Protein AF-A0A167AUC6-F1 (afdb_monomer_lite)

Foldseek 3Di:
DQDKKKWWFDDDVVVDPDHTDIDIDRELVRVCPPPLNVVLVPDPQFDDWAAEPQQFIWTAGNNQQDIDGGTHMPDCPHRPGHYRDRDD

pLDDT: mean 90.29, std 9.86, range [54.47, 97.44]

Organism: NCBI:txid1763538

Secondary structure (DSSP, 8-state):
-PPPEEEEE---TTT--PPPPEEEESSHHHHHHSHHHHGGGGSTTEEEEEE-TTSEEEEEEGGGTEEEEEEEES--TTS-PPBP----

Sequence (88 aa):
MSKVFTIKQNILKIISDAEPITTSFMNKSELLEIEFVKLYSSLPDFYRYSISSDNNLMAELNEGKQWWVIGSIDNTEGLLFPRFNPTK

Radius of gyration: 12.82 Å; chains: 1; bounding box: 38×26×31 Å

Structure (mmCIF, N/CA/C/O backbone):
data_AF-A0A167AUC6-F1
#
_entry.id   AF-A0A167AUC6-F1
#
loop_
_atom_site.group_PDB
_atom_site.id
_atom_site.type_symbol
_atom_site.label_atom_id
_atom_site.label_alt_id
_atom_site.label_comp_id
_atom_site.label_asym_id
_atom_site.label_entity_id
_atom_site.label_seq_id
_atom_site.pdbx_PDB_ins_code
_atom_site.Cartn_x
_atom_site.Cartn_y
_atom_site.Cartn_z
_atom_site.occupancy
_atom_site.B_iso_or_equiv
_atom_site.auth_seq_id
_atom_site.auth_comp_id
_atom_site.auth_asym_id
_atom_site.auth_atom_id
_atom_site.pdbx_PDB_model_num
ATOM 1 N N . MET A 1 1 ? 24.190 10.224 1.468 1.00 54.47 1 MET A N 1
ATOM 2 C CA . MET A 1 1 ? 23.427 9.903 0.243 1.00 54.47 1 MET A CA 1
ATOM 3 C C . MET A 1 1 ? 21.997 9.633 0.662 1.00 54.47 1 MET A C 1
ATOM 5 O O . MET A 1 1 ? 21.810 8.834 1.570 1.00 54.47 1 MET A O 1
ATOM 9 N N . SER A 1 2 ? 21.018 10.325 0.085 1.00 65.44 2 SER A N 1
ATOM 10 C CA . SER A 1 2 ? 19.606 10.035 0.356 1.00 65.44 2 SER A CA 1
ATOM 11 C C . SER A 1 2 ? 19.216 8.747 -0.371 1.00 65.44 2 SER A C 1
ATOM 13 O O . SER A 1 2 ? 19.548 8.587 -1.544 1.00 65.44 2 SER A O 1
ATOM 15 N N . LYS A 1 3 ? 18.578 7.812 0.335 1.00 83.75 3 LYS A N 1
ATOM 16 C CA . LYS A 1 3 ? 18.141 6.525 -0.222 1.00 83.75 3 LYS A CA 1
ATOM 17 C C . LYS A 1 3 ? 16.937 6.772 -1.137 1.00 83.75 3 LYS A C 1
ATOM 19 O O . LYS A 1 3 ? 15.986 7.421 -0.714 1.00 83.75 3 LYS A O 1
ATOM 24 N N . VAL A 1 4 ? 17.017 6.305 -2.380 1.00 91.62 4 VAL A N 1
ATOM 25 C CA . VAL A 1 4 ? 15.908 6.334 -3.344 1.00 91.62 4 VAL A CA 1
ATOM 26 C C . VAL A 1 4 ? 15.212 4.978 -3.280 1.00 91.62 4 VAL A C 1
ATOM 28 O O . VAL A 1 4 ? 15.893 3.953 -3.256 1.00 91.62 4 VAL A O 1
ATOM 31 N N . PHE A 1 5 ? 13.885 4.985 -3.246 1.00 95.12 5 PHE A N 1
ATOM 32 C CA . PHE A 1 5 ? 13.035 3.799 -3.262 1.00 95.12 5 PHE A CA 1
ATOM 33 C C . PHE A 1 5 ? 12.229 3.749 -4.553 1.00 95.12 5 PHE A C 1
ATOM 35 O O . PHE A 1 5 ? 12.036 4.776 -5.211 1.00 95.12 5 PHE A O 1
ATOM 42 N N . THR A 1 6 ? 11.705 2.573 -4.881 1.00 97.00 6 THR A N 1
ATOM 43 C CA . THR A 1 6 ? 10.768 2.396 -5.992 1.00 97.00 6 THR A CA 1
ATOM 44 C C . THR A 1 6 ? 9.546 1.609 -5.553 1.00 97.00 6 THR A C 1
ATOM 46 O O . THR A 1 6 ? 9.649 0.659 -4.780 1.00 97.00 6 THR A O 1
ATOM 49 N N . ILE A 1 7 ? 8.371 2.007 -6.044 1.00 97.00 7 ILE A N 1
ATOM 50 C CA . ILE A 1 7 ? 7.139 1.227 -5.932 1.00 97.00 7 ILE A CA 1
ATOM 51 C C . ILE A 1 7 ? 6.684 0.821 -7.327 1.00 97.00 7 ILE A C 1
ATOM 53 O O . ILE A 1 7 ? 6.550 1.660 -8.218 1.00 97.00 7 ILE A O 1
ATOM 57 N N . LYS A 1 8 ? 6.429 -0.473 -7.506 1.00 96.19 8 LYS A N 1
ATOM 58 C CA . LYS A 1 8 ? 5.789 -1.028 -8.694 1.00 96.19 8 LYS A CA 1
ATOM 59 C C . LYS A 1 8 ? 4.327 -1.298 -8.381 1.00 96.19 8 LYS A C 1
ATOM 61 O O . LYS A 1 8 ? 4.025 -2.138 -7.534 1.00 96.19 8 LYS A O 1
ATOM 66 N N . GLN A 1 9 ? 3.433 -0.591 -9.061 1.00 94.25 9 GLN A N 1
ATOM 67 C CA . GLN A 1 9 ? 1.993 -0.747 -8.920 1.00 94.25 9 GLN A CA 1
ATOM 68 C C . GLN A 1 9 ? 1.583 -2.204 -9.152 1.00 94.25 9 GLN A C 1
ATOM 70 O O . GLN A 1 9 ? 2.020 -2.856 -10.104 1.00 94.25 9 GLN A O 1
ATOM 75 N N . ASN A 1 10 ? 0.714 -2.709 -8.286 1.00 89.69 10 ASN A N 1
ATOM 76 C CA . ASN A 1 10 ? 0.085 -4.000 -8.470 1.00 89.69 10 ASN A CA 1
ATOM 77 C C . ASN A 1 10 ? -1.157 -3.833 -9.354 1.00 89.69 10 ASN A C 1
ATOM 79 O O . ASN A 1 10 ? -2.133 -3.202 -8.953 1.00 89.69 10 ASN A O 1
ATOM 83 N N . ILE A 1 11 ? -1.116 -4.407 -10.555 1.00 83.00 11 ILE A N 1
ATOM 84 C CA . ILE A 1 11 ? -2.259 -4.485 -11.469 1.00 83.00 11 ILE A CA 1
ATOM 85 C C . ILE A 1 11 ? -2.581 -5.962 -11.674 1.00 83.00 11 ILE A C 1
ATOM 87 O O . ILE A 1 11 ? -1.744 -6.741 -12.139 1.00 83.00 11 ILE A O 1
ATOM 91 N N . LEU A 1 12 ? -3.803 -6.362 -11.327 1.00 71.81 12 LEU A N 1
ATOM 92 C CA . LEU A 1 12 ? -4.282 -7.708 -11.617 1.00 71.81 12 LEU A CA 1
ATOM 93 C C . LEU A 1 12 ? -4.551 -7.821 -13.120 1.00 71.81 12 LEU A C 1
ATOM 95 O O . LEU A 1 12 ? -5.458 -7.173 -13.635 1.00 71.81 12 LEU A O 1
ATOM 99 N N . LYS A 1 13 ? -3.806 -8.697 -13.806 1.00 64.50 13 LYS A N 1
ATOM 100 C CA . LYS A 1 13 ? -3.944 -8.942 -15.257 1.00 64.50 13 LYS A CA 1
ATOM 101 C C . LYS A 1 13 ? -5.356 -9.342 -15.697 1.00 64.50 13 LYS A C 1
ATOM 103 O O . LYS A 1 13 ? -5.713 -9.157 -16.846 1.00 64.50 13 LYS A O 1
ATOM 108 N N . ILE A 1 14 ? -6.165 -9.886 -14.787 1.00 63.56 14 ILE A N 1
ATOM 109 C CA . ILE A 1 14 ? -7.569 -10.245 -15.059 1.00 63.56 14 ILE A CA 1
ATOM 110 C C . ILE A 1 14 ? -8.427 -8.988 -15.311 1.00 63.56 14 ILE A C 1
ATOM 112 O O . ILE A 1 14 ? -9.484 -9.077 -15.924 1.00 63.56 14 ILE A O 1
ATOM 116 N N . ILE A 1 15 ? -7.978 -7.824 -14.832 1.00 67.56 15 ILE A N 1
ATOM 117 C CA . ILE A 1 15 ? -8.744 -6.573 -14.804 1.00 67.56 15 ILE A CA 1
ATOM 118 C C . ILE A 1 15 ? -8.197 -5.558 -15.823 1.00 67.56 15 ILE A C 1
ATOM 120 O O . ILE A 1 15 ? -8.930 -4.667 -16.244 1.00 67.56 15 ILE A O 1
ATOM 124 N N . SER A 1 16 ? -6.927 -5.667 -16.233 1.00 73.69 16 SER A N 1
ATOM 125 C CA . SER A 1 16 ? -6.314 -4.740 -17.190 1.00 73.69 16 SER A CA 1
ATOM 126 C C . SER A 1 16 ? -5.070 -5.324 -17.861 1.00 73.69 16 SER A C 1
ATOM 128 O O . SER A 1 16 ? -4.236 -5.941 -17.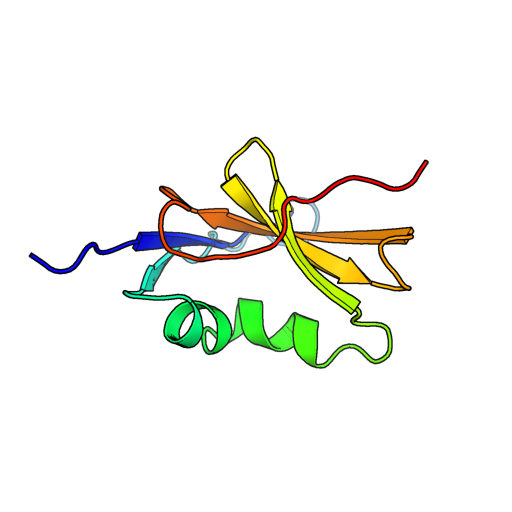196 1.00 73.69 16 SER A O 1
ATOM 130 N N . ASP A 1 17 ? -4.923 -5.043 -19.157 1.00 80.12 17 ASP A N 1
ATOM 131 C CA . ASP A 1 17 ? -3.706 -5.297 -19.943 1.00 80.12 17 ASP A CA 1
ATOM 132 C C . ASP A 1 17 ? -2.670 -4.163 -19.820 1.00 80.12 17 ASP A C 1
ATOM 134 O O . ASP A 1 17 ? -1.614 -4.209 -20.451 1.00 80.12 17 ASP A O 1
ATOM 138 N N . ALA A 1 18 ? -2.957 -3.126 -19.025 1.00 78.94 18 ALA A N 1
ATOM 139 C CA . ALA A 1 18 ? -2.031 -2.022 -18.814 1.00 78.94 18 ALA A CA 1
ATOM 140 C C . ALA A 1 18 ? -0.735 -2.492 -18.139 1.00 78.94 18 ALA A C 1
ATOM 142 O O . ALA A 1 18 ? -0.744 -3.309 -17.211 1.00 78.94 18 ALA A O 1
ATOM 143 N N . GLU A 1 19 ? 0.390 -1.922 -18.570 1.00 84.19 19 GLU A N 1
ATOM 144 C CA . GLU A 1 19 ?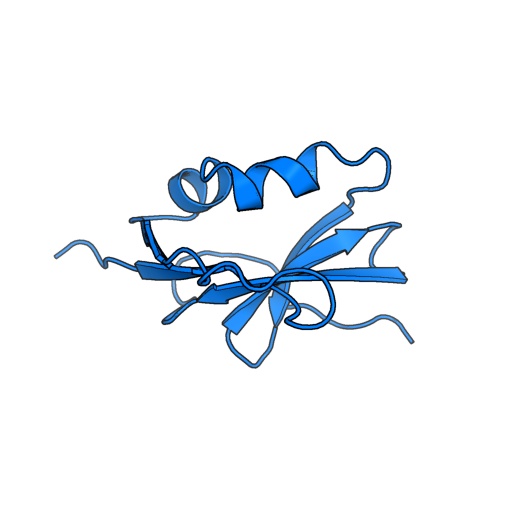 1.664 -2.156 -17.902 1.00 84.19 19 GLU A CA 1
ATOM 145 C C . GLU A 1 19 ? 1.671 -1.508 -16.504 1.00 84.19 19 GLU A C 1
ATOM 147 O O . GLU A 1 19 ? 1.215 -0.373 -16.341 1.00 84.19 19 GLU A O 1
ATOM 152 N N . PRO A 1 20 ? 2.189 -2.205 -15.476 1.00 86.12 20 PRO A N 1
ATOM 153 C CA . PRO A 1 20 ? 2.269 -1.660 -14.128 1.00 86.12 20 PRO A CA 1
ATOM 154 C C . PRO A 1 20 ? 3.209 -0.455 -14.069 1.00 86.12 20 PRO A C 1
ATOM 156 O O . PRO A 1 20 ? 4.374 -0.534 -14.465 1.00 86.12 20 PRO A O 1
ATOM 159 N N . ILE A 1 21 ? 2.716 0.643 -13.498 1.00 91.00 21 ILE A N 1
ATOM 160 C CA . ILE A 1 21 ? 3.495 1.865 -13.302 1.00 91.00 21 ILE A CA 1
ATOM 161 C C . ILE A 1 21 ? 4.568 1.615 -12.239 1.00 91.00 21 ILE A C 1
ATOM 163 O O . ILE A 1 21 ? 4.301 1.020 -11.195 1.00 91.00 21 ILE A O 1
ATOM 167 N N . THR A 1 22 ? 5.791 2.080 -12.494 1.00 95.38 22 THR A N 1
ATOM 168 C CA . THR A 1 22 ? 6.864 2.121 -11.492 1.00 95.38 22 THR A CA 1
ATOM 169 C C . THR A 1 22 ? 7.211 3.571 -11.189 1.00 95.38 22 THR A C 1
ATOM 171 O O . THR A 1 22 ? 7.412 4.364 -12.108 1.00 95.38 22 THR A O 1
ATOM 174 N N . THR A 1 23 ? 7.277 3.931 -9.910 1.00 96.69 23 THR A N 1
ATOM 175 C CA . THR A 1 23 ? 7.514 5.311 -9.469 1.00 96.69 23 THR A CA 1
ATOM 176 C C . THR A 1 23 ? 8.581 5.350 -8.384 1.00 96.69 23 THR A C 1
ATOM 178 O O . THR A 1 23 ? 8.551 4.545 -7.452 1.00 96.69 23 THR A O 1
ATOM 181 N N . SER A 1 24 ? 9.519 6.290 -8.505 1.00 96.94 24 SER A N 1
ATOM 182 C CA . SER A 1 24 ? 10.560 6.529 -7.503 1.00 96.94 24 SER A CA 1
ATOM 183 C C . SER A 1 24 ? 10.107 7.543 -6.457 1.00 96.94 24 SER A C 1
ATOM 185 O O . SER A 1 24 ? 9.393 8.489 -6.782 1.00 96.94 24 SER A O 1
ATOM 187 N N . PHE A 1 25 ? 10.555 7.370 -5.218 1.00 95.81 25 PHE A N 1
ATOM 188 C CA . PHE A 1 25 ? 10.262 8.273 -4.103 1.00 95.81 25 PHE A CA 1
ATOM 189 C C . PHE A 1 25 ? 11.386 8.233 -3.059 1.00 95.81 25 PHE A C 1
ATOM 191 O O . PHE A 1 25 ? 12.164 7.280 -3.001 1.00 95.81 25 PHE A O 1
ATOM 198 N N . MET A 1 26 ? 11.482 9.263 -2.219 1.00 94.56 26 MET A N 1
ATOM 199 C CA . MET A 1 26 ? 12.558 9.395 -1.227 1.00 94.56 26 MET A CA 1
ATOM 200 C C . MET A 1 26 ? 12.140 9.002 0.189 1.00 94.56 26 MET A C 1
ATOM 202 O O . MET A 1 26 ? 12.983 8.677 1.023 1.00 94.56 26 MET A O 1
ATOM 206 N N . ASN A 1 27 ? 10.851 9.103 0.509 1.00 94.50 27 ASN A N 1
ATOM 207 C CA . ASN A 1 27 ? 10.355 8.932 1.871 1.00 94.50 27 ASN A CA 1
ATOM 208 C C . ASN A 1 27 ? 8.869 8.551 1.898 1.00 94.50 27 ASN A C 1
ATOM 210 O O . ASN A 1 27 ? 8.177 8.561 0.881 1.00 94.50 27 ASN A O 1
ATOM 214 N N . LYS A 1 28 ? 8.378 8.236 3.101 1.00 95.06 28 LYS A N 1
ATOM 215 C CA . LYS A 1 28 ? 6.978 7.879 3.349 1.00 95.06 28 LYS A CA 1
ATOM 216 C C . LYS A 1 28 ? 5.998 8.929 2.818 1.00 95.06 28 LYS A C 1
ATOM 218 O O . LYS A 1 28 ? 4.999 8.548 2.228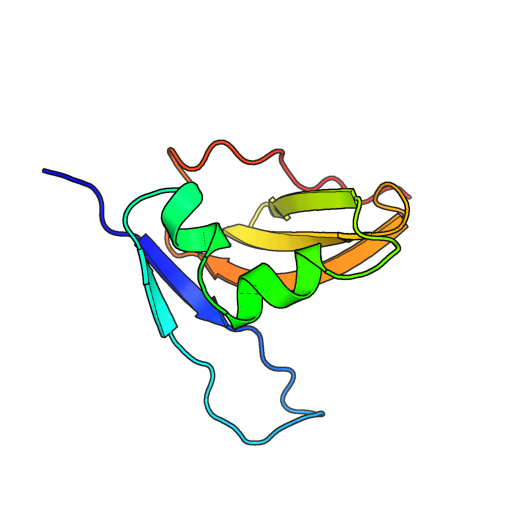 1.00 95.06 28 LYS A O 1
ATOM 223 N N . SER A 1 29 ? 6.254 10.217 3.033 1.00 95.44 29 SER A N 1
ATOM 224 C CA . SER A 1 29 ? 5.328 11.275 2.616 1.00 95.44 29 SER A CA 1
ATOM 225 C C . SER A 1 29 ? 5.199 11.336 1.096 1.00 95.44 29 SER A C 1
ATOM 227 O O . SER A 1 29 ? 4.086 11.371 0.591 1.00 95.44 29 SER A O 1
ATOM 229 N N . GLU A 1 30 ? 6.315 11.258 0.368 1.00 96.75 30 GLU A N 1
ATOM 230 C CA . GLU A 1 30 ? 6.298 11.209 -1.100 1.00 96.75 30 GLU A CA 1
ATOM 231 C C . GLU A 1 30 ? 5.562 9.978 -1.632 1.00 96.75 30 GLU A C 1
ATOM 233 O O . GLU A 1 30 ? 4.752 10.106 -2.545 1.00 96.75 30 GLU A O 1
ATOM 238 N N . LEU A 1 31 ? 5.777 8.803 -1.028 1.00 96.62 31 LEU A N 1
ATOM 239 C CA . LEU A 1 31 ? 5.049 7.582 -1.385 1.00 96.62 31 LEU A CA 1
ATOM 240 C C . LEU A 1 31 ? 3.527 7.759 -1.271 1.00 96.62 31 LEU A C 1
ATOM 242 O O . LEU A 1 31 ? 2.790 7.283 -2.130 1.00 96.62 31 LEU A O 1
ATOM 246 N N . LEU A 1 32 ? 3.054 8.430 -0.218 1.00 96.38 32 LEU A N 1
ATOM 247 C CA . LEU A 1 32 ? 1.623 8.623 0.038 1.00 96.38 32 LEU A CA 1
ATOM 248 C C . LEU A 1 32 ? 0.967 9.672 -0.872 1.00 96.38 32 LEU A C 1
ATOM 250 O O . LEU A 1 32 ? -0.258 9.692 -0.976 1.00 96.38 32 LEU A O 1
ATOM 254 N N . GLU A 1 33 ? 1.758 10.506 -1.548 1.00 97.06 33 GLU A N 1
ATOM 255 C CA . GLU A 1 33 ? 1.265 11.468 -2.540 1.00 97.06 33 GLU A CA 1
ATOM 256 C C . GLU A 1 33 ? 1.211 10.894 -3.965 1.00 97.06 33 GLU A C 1
ATOM 258 O O . GLU A 1 33 ? 0.626 11.518 -4.851 1.00 97.06 33 GLU A O 1
ATOM 263 N N . ILE A 1 34 ? 1.764 9.697 -4.202 1.00 96.19 34 ILE A N 1
ATOM 264 C CA . ILE A 1 34 ? 1.637 9.007 -5.492 1.00 96.19 34 ILE A CA 1
ATOM 265 C C . ILE A 1 34 ? 0.159 8.691 -5.740 1.00 96.19 34 ILE A C 1
ATOM 267 O O . ILE A 1 34 ? -0.487 8.048 -4.916 1.00 96.19 34 ILE A O 1
ATOM 271 N N . GLU A 1 35 ? -0.370 9.108 -6.893 1.00 94.31 35 GLU A N 1
ATOM 272 C CA . GLU A 1 35 ? -1.810 9.096 -7.185 1.00 94.31 35 GLU A CA 1
ATOM 273 C C . GLU A 1 35 ? -2.464 7.733 -6.913 1.00 94.31 35 GLU A C 1
ATOM 275 O O . GLU A 1 35 ? -3.393 7.646 -6.111 1.00 94.31 35 GLU A O 1
ATOM 280 N N . PHE A 1 36 ? -1.927 6.647 -7.480 1.00 92.38 36 PHE A N 1
ATOM 281 C CA . PHE A 1 36 ? -2.499 5.307 -7.297 1.00 92.38 36 PHE A CA 1
ATOM 282 C C . PHE A 1 36 ? -2.395 4.773 -5.860 1.00 92.38 36 PHE A C 1
ATOM 284 O O . PHE A 1 36 ? -3.130 3.857 -5.499 1.00 92.38 36 PHE A O 1
ATOM 291 N N . VAL A 1 37 ? -1.493 5.320 -5.040 1.00 95.56 37 VAL A N 1
ATOM 292 C CA . VAL A 1 37 ? -1.413 5.016 -3.607 1.00 95.56 37 VAL A CA 1
ATOM 293 C C . VAL A 1 37 ? -2.485 5.814 -2.875 1.00 95.56 37 VAL A C 1
ATOM 295 O O . VAL A 1 37 ? -3.326 5.236 -2.190 1.00 95.56 37 VAL A O 1
ATOM 298 N N . LYS A 1 38 ? -2.504 7.133 -3.090 1.00 95.62 38 LYS A N 1
ATOM 299 C CA . LYS A 1 38 ? -3.391 8.100 -2.435 1.00 95.62 38 LYS A CA 1
ATOM 300 C C . LYS A 1 38 ? -4.876 7.771 -2.592 1.00 95.62 38 LYS A C 1
ATOM 302 O O . LYS A 1 38 ? -5.651 8.018 -1.664 1.00 95.62 38 LYS A O 1
ATOM 307 N N . LEU A 1 39 ? -5.268 7.175 -3.722 1.00 92.69 39 LEU A N 1
ATOM 308 C CA . LEU A 1 39 ? -6.644 6.734 -3.975 1.00 92.69 39 LEU A CA 1
ATOM 309 C C . LEU A 1 39 ? -7.196 5.847 -2.847 1.00 92.69 39 LEU A C 1
ATOM 311 O O . LEU A 1 39 ? -8.349 6.015 -2.454 1.00 92.69 39 LEU A O 1
ATOM 315 N N . TYR A 1 40 ? -6.385 4.967 -2.257 1.00 93.31 40 TYR A N 1
ATOM 316 C CA . TYR A 1 40 ? -6.858 4.056 -1.211 1.00 93.31 40 TYR A CA 1
ATOM 317 C C . TYR A 1 40 ? -7.218 4.773 0.093 1.00 93.31 40 TYR A C 1
ATOM 319 O O . TYR A 1 40 ? -8.196 4.403 0.734 1.00 93.31 40 TYR A O 1
ATOM 327 N N . SER A 1 41 ? -6.497 5.836 0.463 1.00 94.62 41 SER A N 1
ATOM 328 C CA . SER A 1 41 ? -6.827 6.639 1.654 1.00 94.62 41 SER A CA 1
ATOM 329 C C . SER A 1 41 ? -8.105 7.470 1.518 1.00 94.62 41 SER A C 1
ATOM 331 O O . SER A 1 41 ? -8.556 8.044 2.504 1.00 94.62 41 SER A O 1
ATOM 333 N N . SER A 1 42 ? -8.687 7.544 0.318 1.00 94.44 42 SER A N 1
ATOM 334 C CA . SER A 1 42 ? -9.989 8.185 0.098 1.00 94.44 42 SER A CA 1
ATOM 335 C C . SER A 1 42 ? -11.179 7.237 0.286 1.00 94.44 42 SER A C 1
ATOM 337 O O . SER A 1 42 ? -12.323 7.690 0.273 1.00 94.44 42 SER A O 1
ATOM 339 N N . LEU A 1 43 ? -10.930 5.933 0.466 1.00 93.94 43 LEU A N 1
ATOM 340 C CA . LEU A 1 43 ? -11.986 4.951 0.696 1.00 93.94 43 LEU A CA 1
ATOM 341 C C . LEU A 1 43 ? -12.627 5.169 2.080 1.00 93.94 43 LEU A C 1
ATOM 343 O O . LEU A 1 43 ? -11.909 5.404 3.054 1.00 93.94 43 LEU A O 1
ATOM 347 N N . PRO A 1 44 ? -13.965 5.084 2.195 1.00 95.31 44 PRO A N 1
ATOM 348 C CA . PRO A 1 44 ? -14.684 5.402 3.433 1.00 95.31 44 PRO A CA 1
ATOM 349 C C . PRO A 1 44 ? -14.341 4.465 4.599 1.00 95.31 44 PRO A C 1
ATOM 351 O O . PRO A 1 44 ? -14.486 4.839 5.758 1.00 95.31 44 PRO A O 1
ATOM 354 N N . ASP A 1 45 ? -13.890 3.254 4.295 1.00 95.81 45 ASP A N 1
ATOM 355 C CA . ASP A 1 45 ? -13.509 2.202 5.230 1.00 95.81 45 ASP A CA 1
ATOM 356 C C . ASP A 1 45 ? -11.988 2.040 5.368 1.00 95.81 45 ASP A C 1
ATOM 358 O O . ASP A 1 45 ? -11.521 1.065 5.964 1.00 95.81 45 ASP A O 1
ATOM 362 N N . PHE A 1 46 ? -11.203 2.984 4.837 1.00 96.75 46 PHE A N 1
ATOM 363 C CA . PHE A 1 46 ? -9.752 2.977 4.974 1.00 96.75 46 PHE A CA 1
ATOM 364 C C . PHE A 1 46 ? -9.336 3.018 6.446 1.00 96.75 46 PHE A C 1
ATOM 366 O O . PHE A 1 46 ? -9.711 3.914 7.2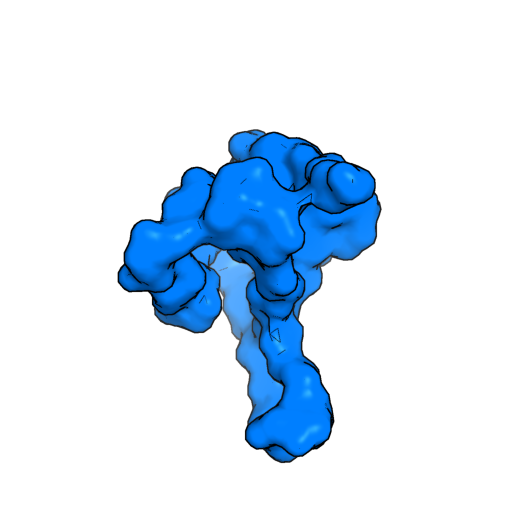01 1.00 96.75 46 PHE A O 1
ATOM 373 N N . TYR A 1 47 ? -8.514 2.049 6.843 1.00 95.94 47 TYR A N 1
ATOM 374 C CA . TYR A 1 47 ? -7.981 1.957 8.194 1.00 95.94 47 TYR A CA 1
ATOM 375 C C . TYR A 1 47 ? -6.558 2.511 8.267 1.00 95.94 47 TYR A C 1
ATOM 377 O O . TYR A 1 47 ? -6.284 3.430 9.039 1.00 95.94 47 TYR A O 1
ATOM 385 N N . ARG A 1 48 ? -5.635 1.949 7.477 1.00 96.50 48 ARG A N 1
ATOM 386 C CA . ARG A 1 48 ? -4.229 2.377 7.436 1.00 96.50 48 ARG A CA 1
ATOM 387 C C . ARG A 1 48 ? -3.481 1.779 6.250 1.00 96.50 48 ARG A C 1
ATOM 389 O O . ARG A 1 48 ? -3.907 0.793 5.657 1.00 96.50 48 ARG A O 1
ATOM 396 N N . TYR A 1 49 ? -2.288 2.311 6.001 1.00 97.31 49 TYR A N 1
ATOM 397 C CA . TYR A 1 49 ? -1.275 1.633 5.196 1.00 97.31 49 TYR A CA 1
ATOM 398 C C . TYR A 1 49 ? -0.372 0.759 6.067 1.00 97.31 49 TYR A C 1
ATOM 400 O O . TYR A 1 49 ? 0.006 1.161 7.173 1.00 97.31 49 TYR A O 1
ATOM 408 N N . SER A 1 50 ? 0.039 -0.393 5.545 1.00 97.12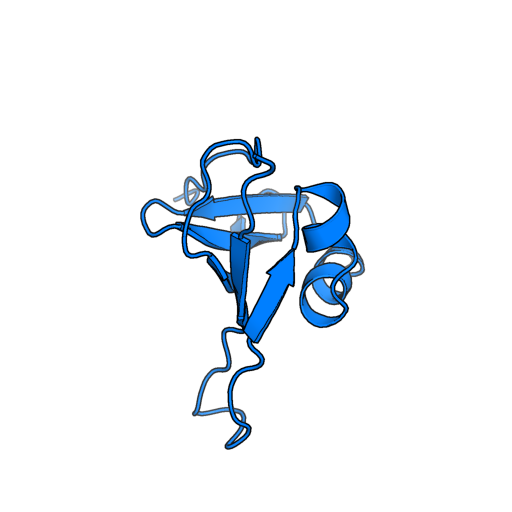 50 SER A N 1
ATOM 409 C CA . SER A 1 50 ? 1.013 -1.282 6.186 1.00 97.12 50 SER A CA 1
ATOM 410 C C . SER A 1 50 ? 1.916 -1.975 5.173 1.00 97.12 50 SER A C 1
ATOM 412 O O . SER A 1 50 ? 1.719 -1.866 3.965 1.00 97.12 50 SER A O 1
ATOM 414 N N . ILE A 1 51 ? 2.953 -2.648 5.671 1.00 96.94 51 ILE A N 1
ATOM 415 C CA . ILE A 1 51 ? 3.939 -3.348 4.846 1.00 96.94 51 ILE A CA 1
ATOM 416 C C . ILE A 1 51 ? 3.922 -4.843 5.160 1.00 96.94 51 ILE A C 1
ATOM 418 O O . ILE A 1 51 ? 4.080 -5.233 6.321 1.00 96.94 51 ILE A O 1
ATOM 422 N N . SER A 1 52 ? 3.776 -5.680 4.133 1.00 95.12 52 SER A N 1
ATOM 423 C CA . SER A 1 52 ? 3.867 -7.140 4.267 1.00 95.12 52 SER A CA 1
ATOM 424 C C . SER A 1 52 ? 5.302 -7.627 4.534 1.00 95.12 52 SER A C 1
ATOM 426 O O . SER A 1 52 ? 6.267 -6.858 4.501 1.00 95.12 52 SER A O 1
ATOM 428 N N . SER A 1 53 ? 5.467 -8.925 4.801 1.00 92.12 53 SER A N 1
ATOM 429 C CA . SER A 1 53 ? 6.789 -9.569 4.874 1.00 92.12 53 SER A CA 1
ATOM 430 C C . SER A 1 53 ? 7.578 -9.456 3.568 1.00 92.12 53 SER A C 1
ATOM 432 O O . SER A 1 53 ? 8.799 -9.357 3.605 1.00 92.12 53 SER A O 1
ATOM 434 N N . ASP A 1 54 ? 6.876 -9.397 2.436 1.00 93.38 54 ASP A N 1
ATOM 435 C CA . ASP A 1 54 ? 7.451 -9.366 1.085 1.00 93.38 54 ASP A CA 1
ATOM 436 C C . ASP A 1 54 ? 7.582 -7.938 0.534 1.00 93.38 54 ASP A C 1
ATOM 438 O O . ASP A 1 54 ? 7.608 -7.730 -0.675 1.00 93.38 54 ASP A O 1
ATOM 442 N N . ASN A 1 55 ? 7.630 -6.936 1.421 1.00 95.50 55 ASN A N 1
ATOM 443 C CA . ASN A 1 55 ? 7.743 -5.515 1.079 1.00 95.50 55 ASN A CA 1
ATOM 444 C C . ASN A 1 55 ? 6.611 -4.962 0.192 1.00 95.50 55 ASN A C 1
ATOM 446 O O . ASN A 1 55 ? 6.795 -3.970 -0.515 1.00 95.50 55 ASN A O 1
ATOM 450 N N . ASN A 1 56 ? 5.416 -5.546 0.256 1.00 96.44 56 ASN A N 1
ATOM 451 C CA . ASN A 1 56 ? 4.255 -4.977 -0.421 1.00 96.44 56 ASN A CA 1
ATOM 452 C C . ASN A 1 56 ? 3.603 -3.900 0.442 1.00 96.44 56 ASN A C 1
ATOM 454 O O . ASN A 1 56 ? 3.399 -4.103 1.641 1.00 96.44 56 ASN A O 1
ATOM 458 N N . LEU A 1 57 ? 3.240 -2.782 -0.185 1.00 97.44 57 LEU A N 1
ATOM 459 C CA . LEU A 1 57 ? 2.374 -1.776 0.408 1.00 97.44 57 LEU A CA 1
ATOM 460 C C . LEU A 1 57 ? 0.929 -2.268 0.372 1.00 97.44 57 LEU A C 1
ATOM 462 O O . LEU A 1 57 ? 0.378 -2.552 -0.694 1.00 97.44 57 LEU A O 1
ATOM 466 N N . MET A 1 58 ? 0.329 -2.339 1.552 1.00 96.62 58 MET A N 1
ATOM 467 C CA . MET A 1 58 ? -1.037 -2.784 1.771 1.00 96.62 58 MET A CA 1
ATOM 468 C C . MET A 1 58 ? -1.908 -1.579 2.121 1.00 96.62 58 MET A C 1
ATOM 470 O O . MET A 1 58 ? -1.511 -0.757 2.949 1.00 96.62 58 MET A O 1
ATOM 474 N N . ALA A 1 59 ? -3.104 -1.496 1.543 1.00 96.31 59 ALA A N 1
ATOM 475 C CA . ALA A 1 59 ? -4.198 -0.705 2.098 1.00 96.31 59 ALA A CA 1
ATOM 476 C C . ALA A 1 59 ? -5.050 -1.629 2.968 1.00 96.31 59 ALA A C 1
ATOM 478 O O . ALA A 1 59 ? -5.685 -2.538 2.439 1.00 96.31 59 ALA A O 1
ATOM 479 N N . GLU A 1 60 ? -5.055 -1.417 4.280 1.00 96.19 60 GLU A N 1
ATOM 480 C CA . GLU A 1 60 ? -5.973 -2.089 5.198 1.00 96.19 60 GLU A CA 1
ATOM 481 C C . GLU A 1 60 ? -7.282 -1.304 5.285 1.00 96.19 60 GLU A C 1
ATOM 483 O O . GLU A 1 60 ? -7.285 -0.079 5.425 1.00 96.19 60 GLU A O 1
ATOM 488 N N . LEU A 1 61 ? -8.389 -2.035 5.242 1.00 94.62 61 LEU A N 1
ATOM 489 C CA . LEU A 1 61 ? -9.761 -1.547 5.307 1.00 94.62 61 LEU A CA 1
ATOM 490 C C . LEU A 1 61 ? -10.475 -2.220 6.484 1.00 94.62 61 LEU A C 1
ATOM 492 O O . LEU A 1 61 ? -10.074 -3.308 6.912 1.00 94.62 61 LEU A O 1
ATOM 496 N N . ASN A 1 62 ? -11.548 -1.609 6.988 1.00 94.00 62 ASN A N 1
ATOM 497 C CA . ASN A 1 62 ? -12.422 -2.195 8.013 1.00 94.00 62 ASN A CA 1
ATOM 498 C C . ASN A 1 62 ? -11.638 -2.758 9.216 1.00 94.00 62 ASN A C 1
ATOM 500 O O . ASN A 1 62 ? -11.794 -3.923 9.583 1.00 94.00 62 ASN A O 1
ATOM 504 N N . GLU A 1 63 ? -10.751 -1.939 9.794 1.00 91.19 63 GLU A N 1
ATOM 505 C CA . GLU A 1 63 ? -9.887 -2.309 10.932 1.00 91.19 63 GLU A CA 1
ATOM 506 C C . GLU A 1 63 ? -8.948 -3.502 10.649 1.00 91.19 63 GLU A C 1
ATOM 508 O O . GLU A 1 63 ? -8.598 -4.259 11.550 1.00 91.19 63 GLU A O 1
ATOM 513 N N . GLY A 1 64 ? -8.541 -3.687 9.388 1.00 89.69 64 GLY A N 1
ATOM 514 C CA . GLY A 1 64 ? -7.633 -4.763 8.971 1.00 89.69 64 GLY A CA 1
ATOM 515 C C . GLY A 1 64 ? -8.329 -6.069 8.575 1.00 89.69 64 GLY A C 1
ATOM 516 O O . GLY A 1 64 ? -7.652 -7.031 8.210 1.00 89.69 64 GLY A O 1
ATOM 517 N N . LYS A 1 65 ? -9.670 -6.111 8.584 1.00 90.50 65 LYS A N 1
ATOM 518 C CA . LYS A 1 65 ? -10.465 -7.273 8.134 1.00 90.50 65 LYS A CA 1
ATOM 519 C C . LYS A 1 65 ? -10.437 -7.467 6.620 1.00 90.50 65 LYS A C 1
ATOM 521 O O . LYS A 1 65 ? -10.699 -8.560 6.126 1.00 90.50 65 LYS A O 1
ATOM 526 N N . GLN A 1 66 ? -10.149 -6.403 5.881 1.00 93.44 66 GLN A N 1
ATOM 527 C CA . GLN A 1 66 ? -10.008 -6.413 4.433 1.00 93.44 66 GLN A CA 1
ATOM 528 C C . GLN A 1 66 ? -8.728 -5.687 4.046 1.00 93.44 66 GLN A C 1
ATOM 530 O O . GLN A 1 66 ? -8.246 -4.817 4.773 1.00 93.44 66 GLN A O 1
ATOM 535 N N . TRP A 1 67 ? -8.159 -6.056 2.904 1.00 93.56 67 TRP A N 1
ATOM 536 C CA . TRP A 1 67 ? -6.920 -5.456 2.440 1.00 93.56 67 TRP A CA 1
ATOM 537 C C . TRP A 1 67 ? -6.758 -5.559 0.928 1.00 93.56 67 TRP A C 1
ATOM 539 O O . TRP A 1 67 ? -7.265 -6.485 0.295 1.00 93.56 67 TRP A O 1
ATOM 549 N N . TRP A 1 68 ? -5.988 -4.626 0.372 1.00 93.38 68 TRP A N 1
ATOM 550 C CA . TRP A 1 68 ? -5.527 -4.651 -1.015 1.00 93.38 68 TRP A CA 1
ATOM 551 C C . TRP A 1 68 ? -4.014 -4.487 -1.075 1.00 93.38 68 TRP A C 1
ATOM 553 O O . TRP A 1 68 ? -3.436 -3.705 -0.321 1.00 93.38 68 TRP A O 1
ATOM 563 N N . VAL A 1 69 ? -3.376 -5.198 -2.004 1.00 94.56 69 VAL A N 1
ATOM 564 C CA . VAL A 1 69 ? -1.976 -4.953 -2.368 1.00 94.56 69 VAL A CA 1
ATOM 565 C C . VAL A 1 69 ? -1.944 -3.806 -3.369 1.00 94.56 69 VAL A C 1
ATOM 567 O O . VAL A 1 69 ? -2.445 -3.955 -4.484 1.00 94.56 69 VAL A O 1
ATOM 570 N N . ILE A 1 70 ? -1.332 -2.690 -2.981 1.00 95.56 70 ILE A N 1
ATOM 571 C CA . ILE A 1 70 ? -1.197 -1.491 -3.818 1.00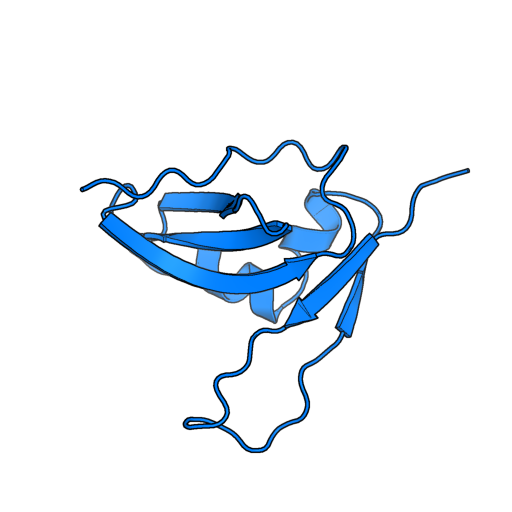 95.56 70 ILE A CA 1
ATOM 572 C C . ILE A 1 70 ? -0.019 -1.639 -4.781 1.00 95.56 70 ILE A C 1
ATOM 574 O O . ILE A 1 70 ? -0.117 -1.299 -5.958 1.00 95.56 70 ILE A O 1
ATOM 578 N N . GLY A 1 71 ? 1.106 -2.150 -4.282 1.00 96.19 71 GLY A N 1
ATOM 579 C CA . GLY A 1 71 ? 2.330 -2.301 -5.056 1.00 96.19 71 GLY A CA 1
ATOM 580 C C . GLY A 1 71 ? 3.484 -2.864 -4.239 1.00 96.19 71 GLY A C 1
ATOM 581 O O . GLY A 1 71 ? 3.446 -2.866 -3.008 1.00 96.19 71 GLY A O 1
ATOM 582 N N . SER A 1 72 ? 4.509 -3.340 -4.935 1.00 96.75 72 SER A N 1
ATOM 583 C CA . SER A 1 72 ? 5.731 -3.875 -4.332 1.00 96.75 72 SER A CA 1
ATOM 584 C C . SER A 1 72 ? 6.782 -2.781 -4.221 1.00 96.75 72 SER A C 1
ATOM 586 O O . SER A 1 72 ? 7.029 -2.074 -5.199 1.00 96.75 72 SER A O 1
ATOM 588 N N . ILE A 1 73 ? 7.401 -2.657 -3.049 1.00 96.94 73 ILE A N 1
ATOM 589 C CA . ILE A 1 73 ? 8.489 -1.714 -2.793 1.00 96.94 73 ILE A CA 1
ATOM 590 C C . ILE A 1 73 ? 9.808 -2.489 -2.747 1.00 96.94 73 ILE A C 1
ATOM 592 O O . ILE A 1 73 ? 9.905 -3.524 -2.089 1.00 96.94 73 ILE A O 1
ATOM 596 N N . ASP A 1 74 ? 10.836 -1.994 -3.429 1.00 93.56 74 ASP A N 1
ATOM 597 C CA . ASP A 1 74 ? 12.167 -2.617 -3.457 1.00 93.56 74 ASP A CA 1
ATOM 598 C C . ASP A 1 74 ? 12.815 -2.744 -2.065 1.00 93.56 74 ASP A C 1
ATOM 600 O O . ASP A 1 74 ? 13.422 -3.766 -1.736 1.00 93.56 74 ASP A O 1
ATOM 604 N N . ASN A 1 75 ? 12.664 -1.722 -1.225 1.00 90.75 75 ASN A N 1
ATOM 605 C CA . ASN A 1 75 ? 13.150 -1.686 0.145 1.00 90.75 75 ASN A CA 1
ATOM 606 C C . ASN A 1 75 ? 12.211 -0.865 1.040 1.00 90.75 75 ASN A C 1
ATOM 608 O O . ASN A 1 75 ? 11.767 0.216 0.681 1.00 90.75 75 ASN A O 1
ATOM 612 N N . THR A 1 76 ? 11.929 -1.350 2.246 1.00 92.00 76 THR A N 1
ATOM 613 C CA . THR A 1 76 ? 10.989 -0.702 3.179 1.00 92.00 76 THR A CA 1
ATOM 614 C C . THR A 1 76 ? 11.660 -0.140 4.431 1.00 92.00 76 THR A C 1
ATOM 616 O O . THR A 1 76 ? 11.020 0.515 5.258 1.00 92.00 76 THR A O 1
ATOM 619 N N . GLU A 1 77 ? 12.965 -0.361 4.578 1.00 90.25 77 GLU A N 1
ATOM 620 C CA . GLU A 1 77 ? 13.761 0.131 5.695 1.00 90.25 77 GLU A CA 1
ATOM 621 C C . GLU A 1 77 ? 13.817 1.665 5.685 1.00 90.25 77 GLU A C 1
ATOM 623 O O . GLU A 1 77 ? 14.314 2.277 4.737 1.00 90.25 77 GLU A O 1
ATOM 628 N N . GLY A 1 78 ? 13.316 2.271 6.764 1.00 87.62 78 GLY A N 1
ATOM 629 C CA . GLY A 1 78 ? 13.215 3.722 6.934 1.00 87.62 78 GLY A CA 1
ATOM 630 C C . GLY A 1 78 ? 11.835 4.310 6.619 1.00 87.62 78 GLY A C 1
ATOM 631 O O . GLY A 1 78 ? 11.586 5.458 6.970 1.00 87.62 78 GLY A O 1
ATOM 632 N N . LEU A 1 79 ? 10.904 3.539 6.038 1.00 90.00 79 LEU A N 1
ATOM 633 C CA . LEU A 1 79 ? 9.556 4.033 5.711 1.00 90.00 79 LEU A CA 1
ATOM 634 C C . LEU A 1 79 ? 8.570 4.006 6.896 1.00 90.00 79 LEU A C 1
ATOM 636 O O . LEU A 1 79 ? 7.499 4.597 6.803 1.00 90.00 79 LEU A O 1
ATOM 640 N N . LEU A 1 80 ? 8.928 3.370 8.021 1.00 90.81 80 LEU A N 1
ATOM 641 C CA . LEU A 1 80 ? 8.185 3.390 9.299 1.00 90.81 80 LEU A CA 1
ATOM 642 C C . LEU A 1 80 ? 6.667 3.135 9.157 1.00 90.81 80 LEU A C 1
ATOM 644 O O . LEU A 1 80 ? 5.827 3.844 9.724 1.00 90.81 80 LEU A O 1
ATOM 648 N N . PHE A 1 81 ? 6.298 2.128 8.369 1.00 94.06 81 PHE A N 1
ATOM 649 C CA . PHE A 1 81 ? 4.933 1.605 8.328 1.00 94.06 81 PHE A CA 1
ATOM 650 C C . PHE A 1 81 ? 4.757 0.473 9.349 1.00 94.06 81 PHE A C 1
ATOM 652 O O . PHE A 1 81 ? 5.714 -0.266 9.607 1.00 94.06 81 PHE A O 1
ATOM 659 N N . PRO A 1 82 ? 3.545 0.289 9.907 1.00 95.31 82 PRO A N 1
ATOM 660 C CA . PRO A 1 82 ? 3.238 -0.921 10.656 1.00 95.31 82 PRO A CA 1
ATOM 661 C C . PRO A 1 82 ? 3.390 -2.147 9.750 1.00 95.31 82 PRO A C 1
ATOM 663 O O . PRO A 1 82 ? 3.171 -2.077 8.537 1.00 95.31 82 PRO A O 1
ATOM 666 N N . ARG A 1 83 ? 3.763 -3.285 10.340 1.00 94.62 83 ARG A N 1
ATOM 667 C CA . ARG A 1 83 ? 3.765 -4.556 9.615 1.00 94.62 83 ARG A CA 1
ATOM 668 C C . ARG A 1 83 ? 2.336 -5.051 9.457 1.00 94.62 83 ARG A C 1
ATOM 670 O O . ARG A 1 83 ? 1.558 -5.015 10.410 1.00 94.62 83 ARG A O 1
ATOM 677 N N . PHE A 1 84 ? 2.012 -5.504 8.254 1.00 92.50 84 PHE A N 1
ATOM 678 C CA . PHE A 1 84 ? 0.741 -6.144 7.976 1.00 92.50 84 PHE A CA 1
ATOM 679 C C . PHE A 1 84 ? 0.676 -7.469 8.739 1.00 92.50 84 PHE A C 1
ATOM 681 O O . PHE A 1 84 ? 1.547 -8.325 8.581 1.00 92.50 84 PHE A O 1
ATOM 688 N N . ASN A 1 85 ? -0.350 -7.619 9.571 1.00 85.56 85 ASN A N 1
ATOM 689 C CA . ASN A 1 85 ? -0.648 -8.857 10.273 1.00 85.56 85 ASN A CA 1
ATOM 690 C C . ASN A 1 85 ? -2.112 -9.208 9.985 1.00 85.56 85 ASN A C 1
ATOM 692 O O . ASN A 1 85 ? -2.993 -8.572 10.571 1.00 85.56 85 ASN A O 1
ATOM 696 N N . PRO A 1 86 ? -2.393 -10.139 9.056 1.00 69.94 86 PRO A N 1
ATOM 697 C CA . PRO A 1 86 ? -3.762 -10.456 8.679 1.00 69.94 86 PRO A CA 1
ATOM 698 C C . PRO A 1 86 ? -4.527 -10.936 9.913 1.00 69.94 86 PRO A C 1
ATOM 700 O O . PRO A 1 86 ? -4.103 -11.870 10.598 1.00 69.94 86 PRO A O 1
ATOM 703 N N . THR A 1 87 ? -5.642 -10.276 10.219 1.00 68.12 87 THR A N 1
ATOM 704 C CA . THR A 1 87 ? -6.530 -10.736 11.289 1.00 68.12 87 THR A CA 1
ATOM 705 C C . THR A 1 87 ? -7.255 -11.981 10.777 1.00 68.12 87 THR A C 1
ATOM 707 O O . THR A 1 87 ? -7.796 -11.956 9.672 1.00 68.12 87 THR A O 1
ATOM 710 N N . LYS A 1 88 ? -7.170 -13.085 11.526 1.00 55.56 88 LYS A N 1
ATOM 711 C CA . LYS A 1 88 ? -7.884 -14.332 11.212 1.00 55.56 88 LYS A CA 1
ATOM 712 C C . LYS A 1 88 ? -9.380 -14.195 11.454 1.00 55.56 88 LYS A C 1
ATOM 714 O O . LYS A 1 88 ? -9.739 -13.483 12.419 1.00 55.56 88 LYS A O 1
#